Protein AF-A0A3P6G0A8-F1 (afdb_monomer_lite)

Radius of gyration: 19.81 Å; chains: 1; bounding box: 54×36×48 Å

InterPro domains:
  IPR002100 Transcription factor, MADS-box [PF00319] (15-54)
  IPR002100 Transcription factor, MADS-box [PR00404] (8-28)
  IPR002100 Transcription factor, MADS-box [PR00404] (28-43)
  IPR002100 Transcription factor, MADS-box [PS50066] (6-57)
  IPR002100 Transcription factor, MADS-box [SM00432] (6-66)
  IPR033897 SRF-like, MADS-box [cd00266] (7-86)
  IPR036879 Transcription factor, MADS-box superfamily [G3DSA:3.40.1810.10] (18-86)
  IPR036879 Transcription factor, MADS-box superfamily [SSF55455] (8-80)

Foldseek 3Di:
DPPPDDPDDDDDPDDDPDPVCNQVCLVVVVVVVLVVVVVCCVPPVDWDKDWADDPDPPDPDHTDIDTDLDNVQCVVCVVVVHHRDRHDPPPDPPPDDDDDDDDDDDDDDPPDDDDDDDDDDDD

Organism: Brassica oleracea (NCBI:txid3712)

Structure (mmCIF, N/CA/C/O backbone):
data_AF-A0A3P6G0A8-F1
#
_entry.id   AF-A0A3P6G0A8-F1
#
loop_
_atom_site.group_PDB
_atom_site.id
_atom_site.type_symbol
_atom_site.label_atom_id
_atom_site.label_alt_id
_atom_site.label_comp_id
_atom_site.label_asym_id
_atom_site.label_entity_id
_atom_site.label_seq_id
_atom_site.pdbx_PDB_ins_code
_atom_site.Cartn_x
_atom_site.Cartn_y
_atom_site.Cartn_z
_atom_site.occupancy
_atom_site.B_iso_or_equiv
_atom_site.auth_seq_id
_atom_site.auth_comp_id
_atom_site.auth_asym_id
_atom_site.auth_atom_id
_atom_site.pdbx_PDB_model_num
ATOM 1 N N . MET A 1 1 ? 19.923 -20.076 -18.829 1.00 43.00 1 MET A N 1
ATOM 2 C CA . MET A 1 1 ? 20.349 -19.712 -17.458 1.00 43.00 1 MET A CA 1
ATOM 3 C C . MET A 1 1 ? 20.035 -18.234 -17.219 1.00 43.00 1 MET A C 1
ATOM 5 O O . MET A 1 1 ? 20.745 -17.383 -17.735 1.00 43.00 1 MET A O 1
ATOM 9 N N . VAL A 1 2 ? 18.923 -17.896 -16.548 1.00 54.75 2 VAL A N 1
ATOM 10 C CA . VAL A 1 2 ? 18.585 -16.481 -16.276 1.00 54.75 2 VAL A CA 1
ATOM 11 C C . VAL A 1 2 ? 19.459 -15.974 -15.131 1.00 54.75 2 VAL A C 1
ATOM 13 O O . VAL A 1 2 ? 19.358 -16.458 -14.007 1.00 54.75 2 VAL A O 1
ATOM 16 N N . LYS A 1 3 ? 20.354 -15.028 -15.420 1.00 48.56 3 LYS A N 1
ATOM 17 C CA . LYS A 1 3 ? 21.275 -14.436 -14.442 1.00 48.56 3 LYS A CA 1
ATOM 18 C C . LYS A 1 3 ? 20.453 -13.602 -13.444 1.00 48.56 3 LYS A C 1
ATOM 20 O O . LYS A 1 3 ? 20.133 -12.444 -13.697 1.00 48.56 3 LYS A O 1
ATOM 25 N N . ARG A 1 4 ? 20.011 -14.214 -12.339 1.00 58.12 4 ARG A N 1
ATOM 26 C CA . ARG A 1 4 ? 19.245 -13.533 -11.284 1.00 58.12 4 ARG A CA 1
ATOM 27 C C . ARG A 1 4 ? 20.213 -12.899 -10.293 1.00 58.12 4 ARG A C 1
ATOM 29 O O . ARG A 1 4 ? 20.711 -13.580 -9.409 1.00 58.12 4 ARG A O 1
ATOM 36 N N . GLY A 1 5 ? 20.455 -11.598 -10.431 1.00 60.19 5 GLY A N 1
ATOM 37 C CA . GLY A 1 5 ? 21.153 -10.827 -9.400 1.00 60.19 5 GLY A CA 1
ATOM 38 C C . GLY A 1 5 ? 22.018 -9.714 -9.965 1.00 60.19 5 GLY A C 1
ATOM 39 O O . GLY A 1 5 ? 23.195 -9.915 -10.233 1.00 60.19 5 GLY A O 1
ATOM 40 N N . GLY A 1 6 ? 21.429 -8.529 -10.127 1.00 75.50 6 GLY A N 1
ATOM 41 C CA . GLY A 1 6 ? 22.191 -7.283 -10.173 1.00 75.50 6 GLY A CA 1
ATOM 42 C C . GLY A 1 6 ? 22.298 -6.706 -8.764 1.00 75.50 6 GLY A C 1
ATOM 43 O O . GLY A 1 6 ? 21.381 -6.877 -7.956 1.00 75.50 6 GLY A O 1
ATOM 44 N N . THR A 1 7 ? 23.392 -6.012 -8.462 1.00 84.25 7 THR A N 1
ATOM 45 C CA . THR A 1 7 ? 23.522 -5.251 -7.214 1.00 84.25 7 THR A CA 1
ATOM 46 C C . THR A 1 7 ? 22.401 -4.215 -7.107 1.00 84.25 7 THR A C 1
ATOM 48 O O . THR A 1 7 ? 22.010 -3.584 -8.095 1.00 84.25 7 THR A O 1
ATOM 51 N N . LYS A 1 8 ? 21.844 -4.043 -5.901 1.00 86.00 8 LYS A N 1
ATOM 52 C CA . LYS A 1 8 ? 20.810 -3.033 -5.648 1.00 86.00 8 LYS A CA 1
ATOM 53 C C . LYS A 1 8 ? 21.420 -1.651 -5.872 1.00 86.00 8 LYS A C 1
ATOM 55 O O . LYS A 1 8 ? 22.233 -1.193 -5.077 1.00 86.00 8 LYS A O 1
ATOM 60 N N . ARG A 1 9 ? 21.007 -0.980 -6.944 1.00 89.56 9 ARG A N 1
ATOM 61 C CA . ARG A 1 9 ? 21.392 0.409 -7.206 1.00 89.56 9 ARG A CA 1
ATOM 62 C C . ARG A 1 9 ? 20.439 1.353 -6.483 1.00 89.56 9 ARG A C 1
ATOM 64 O O . ARG A 1 9 ? 19.234 1.098 -6.411 1.00 89.56 9 ARG A O 1
ATOM 71 N N . LYS A 1 10 ? 20.979 2.447 -5.946 1.00 89.56 10 LYS A N 1
ATOM 72 C CA . LYS A 1 10 ? 20.168 3.538 -5.403 1.00 89.56 10 LYS A CA 1
ATOM 73 C C . LYS A 1 10 ? 19.402 4.177 -6.562 1.00 89.56 10 LYS A C 1
ATOM 75 O O . LYS A 1 10 ? 20.008 4.606 -7.537 1.00 89.56 10 LYS A O 1
ATOM 80 N N . ALA A 1 11 ? 18.079 4.195 -6.461 1.00 89.38 11 ALA A N 1
ATOM 81 C CA . ALA A 1 11 ? 17.215 4.902 -7.395 1.00 89.38 11 ALA A CA 1
ATOM 82 C C . ALA A 1 11 ? 16.831 6.256 -6.794 1.00 89.38 11 ALA A C 1
ATOM 84 O O . ALA A 1 11 ? 16.598 6.359 -5.589 1.00 89.38 11 ALA A O 1
ATOM 85 N N . GLU A 1 12 ? 16.749 7.277 -7.634 1.00 94.38 12 GLU A N 1
ATOM 86 C CA . GLU A 1 12 ? 16.262 8.596 -7.245 1.00 94.38 12 GLU A CA 1
ATOM 87 C C . GLU A 1 12 ? 14.750 8.551 -6.965 1.00 94.38 12 GLU A C 1
ATOM 89 O O . GLU A 1 12 ? 14.004 7.813 -7.620 1.00 94.38 12 GLU A O 1
ATOM 94 N N . ILE A 1 13 ? 14.281 9.324 -5.980 1.00 93.75 13 ILE A N 1
ATOM 95 C CA . ILE A 1 13 ? 12.853 9.438 -5.650 1.00 93.75 13 ILE A CA 1
ATOM 96 C C . ILE A 1 13 ? 12.212 10.444 -6.609 1.00 93.75 13 ILE A C 1
ATOM 98 O O . ILE A 1 13 ? 11.874 11.564 -6.252 1.00 93.75 13 ILE A O 1
ATOM 102 N N . LYS A 1 14 ? 12.077 10.024 -7.866 1.00 94.81 14 LYS A N 1
ATOM 103 C CA . LYS A 1 14 ? 11.362 10.748 -8.917 1.00 94.81 14 LYS A CA 1
ATOM 104 C C . LYS A 1 14 ? 10.479 9.799 -9.714 1.00 94.81 14 LYS A C 1
ATOM 106 O O . LYS A 1 14 ? 10.605 8.574 -9.626 1.00 94.81 14 LYS A O 1
ATOM 111 N N . LYS A 1 15 ? 9.576 10.364 -10.513 1.00 90.62 15 LYS A N 1
ATOM 112 C CA . LYS A 1 15 ? 8.720 9.587 -11.411 1.00 90.62 15 LYS A CA 1
ATOM 113 C C . LYS A 1 15 ? 9.582 8.855 -12.444 1.00 90.62 15 LYS A C 1
ATOM 115 O O . LYS A 1 15 ? 10.345 9.476 -13.177 1.00 90.62 15 LYS A O 1
ATOM 120 N N . ILE A 1 16 ? 9.435 7.532 -12.512 1.00 92.50 16 ILE A N 1
ATOM 121 C CA . ILE A 1 16 ? 10.096 6.702 -13.525 1.00 92.50 16 ILE A CA 1
ATOM 122 C C . ILE A 1 16 ? 9.352 6.886 -14.851 1.00 92.50 16 ILE A C 1
ATOM 124 O O . ILE A 1 16 ? 8.140 6.658 -14.917 1.00 92.50 16 ILE A O 1
ATOM 128 N N . THR A 1 17 ? 10.073 7.323 -15.881 1.00 92.31 17 THR A N 1
ATOM 129 C CA . THR A 1 17 ? 9.550 7.564 -17.234 1.00 92.31 17 THR A CA 1
ATOM 130 C C . THR A 1 17 ? 9.520 6.287 -18.068 1.00 92.31 17 THR A C 1
ATOM 132 O O . THR A 1 17 ? 8.540 6.040 -18.768 1.00 92.31 17 THR A O 1
ATOM 135 N N . ASP A 1 18 ? 10.553 5.450 -17.945 1.00 92.12 18 ASP A N 1
ATOM 136 C CA . ASP A 1 18 ? 10.644 4.173 -18.651 1.00 92.12 18 ASP A CA 1
ATOM 137 C C . ASP A 1 18 ? 9.537 3.201 -18.211 1.00 92.12 18 ASP A C 1
ATOM 139 O O . ASP A 1 18 ? 9.416 2.855 -17.031 1.00 92.12 18 ASP A O 1
ATOM 143 N N . LYS A 1 19 ? 8.735 2.737 -19.175 1.00 89.50 19 LYS A N 1
ATOM 144 C CA . LYS A 1 19 ? 7.546 1.906 -18.930 1.00 89.50 19 LYS A CA 1
ATOM 145 C C . LYS A 1 19 ? 7.913 0.560 -18.300 1.00 89.50 19 LYS A C 1
ATOM 147 O O . LYS A 1 19 ? 7.255 0.135 -17.349 1.00 89.50 19 LYS A O 1
ATOM 152 N N . SER A 1 20 ? 8.979 -0.081 -18.784 1.00 89.75 20 SER A N 1
ATOM 153 C CA . SER A 1 20 ? 9.400 -1.407 -18.314 1.00 89.75 20 SER A CA 1
ATOM 154 C C . SER A 1 20 ? 9.913 -1.356 -16.869 1.00 89.75 20 SER A C 1
ATOM 156 O O . SER A 1 20 ? 9.438 -2.084 -15.992 1.00 89.75 20 SER A O 1
ATOM 158 N N . SER A 1 21 ? 10.793 -0.398 -16.578 1.00 90.06 21 SER A N 1
ATOM 159 C CA . SER A 1 21 ? 11.343 -0.146 -15.249 1.00 90.06 21 SER A CA 1
ATOM 160 C C . SER A 1 21 ? 10.261 0.290 -14.273 1.00 90.06 21 SER A C 1
ATOM 162 O O . SER A 1 21 ? 10.282 -0.118 -13.110 1.00 90.06 21 SER A O 1
ATOM 164 N N . LYS A 1 22 ? 9.285 1.085 -14.728 1.00 91.19 22 LYS A N 1
ATOM 165 C CA . LYS A 1 22 ? 8.141 1.504 -13.917 1.00 91.19 22 LYS A CA 1
ATOM 166 C C . LYS A 1 22 ? 7.266 0.318 -13.520 1.00 91.19 22 LYS A C 1
ATOM 168 O O . LYS A 1 22 ? 6.953 0.201 -12.338 1.00 91.19 22 LYS A O 1
ATOM 173 N N . ALA A 1 23 ? 6.922 -0.569 -14.456 1.00 89.88 23 ALA A N 1
ATOM 174 C CA . ALA A 1 23 ? 6.113 -1.756 -14.174 1.00 89.88 23 ALA A CA 1
ATOM 175 C C . ALA A 1 23 ? 6.811 -2.696 -13.176 1.00 89.88 23 ALA A C 1
ATOM 177 O O . ALA A 1 23 ? 6.236 -3.061 -12.151 1.00 89.88 23 ALA A O 1
ATOM 178 N N . VAL A 1 24 ? 8.092 -3.005 -13.406 1.00 91.50 24 VAL A N 1
ATOM 179 C CA . VAL A 1 24 ? 8.883 -3.855 -12.499 1.00 91.50 24 VAL A CA 1
ATOM 180 C C . VAL A 1 24 ? 9.037 -3.212 -11.119 1.00 91.50 24 VAL A C 1
ATOM 182 O O . VAL A 1 24 ? 8.923 -3.892 -10.097 1.00 91.50 24 VAL A O 1
ATOM 185 N N . THR A 1 25 ? 9.295 -1.901 -11.070 1.00 92.75 25 THR A N 1
ATOM 186 C CA . THR A 1 25 ? 9.444 -1.170 -9.806 1.00 92.75 25 THR A CA 1
ATOM 187 C C . THR A 1 25 ? 8.134 -1.122 -9.038 1.00 92.75 25 THR A C 1
ATOM 189 O O . THR A 1 25 ? 8.152 -1.326 -7.828 1.00 92.75 25 THR A O 1
ATOM 192 N N . PHE A 1 26 ? 7.013 -0.887 -9.719 1.00 92.19 26 PHE A N 1
ATOM 193 C CA . PHE A 1 26 ? 5.689 -0.895 -9.110 1.00 92.19 26 PHE A CA 1
ATOM 194 C C . PHE A 1 26 ? 5.408 -2.238 -8.441 1.00 92.19 26 PHE A C 1
ATOM 196 O O . PHE A 1 26 ? 5.150 -2.257 -7.242 1.00 92.19 26 PHE A O 1
ATOM 203 N N . THR A 1 27 ? 5.565 -3.350 -9.166 1.00 91.31 27 THR A N 1
ATOM 204 C CA . THR A 1 27 ? 5.347 -4.696 -8.618 1.00 91.31 27 THR A CA 1
ATOM 205 C C . THR A 1 27 ? 6.246 -4.949 -7.408 1.00 91.31 27 THR A C 1
ATOM 207 O O . THR A 1 27 ? 5.753 -5.242 -6.324 1.00 91.31 27 THR A O 1
ATOM 210 N N . LYS A 1 28 ? 7.561 -4.720 -7.532 1.00 92.31 28 LYS A N 1
ATOM 211 C CA . LYS A 1 28 ? 8.504 -4.952 -6.424 1.00 92.31 28 LYS A CA 1
ATOM 212 C C . LYS A 1 28 ? 8.225 -4.076 -5.200 1.00 92.31 28 LYS A C 1
ATOM 214 O O . LYS A 1 28 ? 8.342 -4.550 -4.072 1.00 92.31 28 LYS A O 1
ATOM 219 N N . ARG A 1 29 ? 7.901 -2.794 -5.398 1.00 94.19 29 ARG A N 1
ATOM 220 C CA . ARG A 1 29 ? 7.624 -1.867 -4.290 1.00 94.19 29 ARG A CA 1
ATOM 221 C C . ARG A 1 29 ? 6.286 -2.167 -3.631 1.00 94.19 29 ARG A C 1
ATOM 223 O O . ARG A 1 29 ? 6.235 -2.159 -2.409 1.00 94.19 29 ARG A O 1
ATOM 230 N N . ARG A 1 30 ? 5.243 -2.459 -4.411 1.00 94.62 30 ARG A N 1
ATOM 231 C CA . ARG A 1 30 ? 3.927 -2.869 -3.908 1.00 94.62 30 ARG A CA 1
ATOM 232 C C . ARG A 1 30 ? 4.053 -4.119 -3.043 1.00 94.62 30 ARG A C 1
ATOM 234 O O . ARG A 1 30 ? 3.599 -4.111 -1.906 1.00 94.62 30 ARG A O 1
ATOM 241 N N . ASP A 1 31 ? 4.734 -5.147 -3.541 1.00 94.25 31 ASP A N 1
ATOM 242 C CA . ASP A 1 31 ? 4.874 -6.415 -2.821 1.00 94.25 31 ASP A CA 1
ATOM 243 C C . ASP A 1 31 ? 5.707 -6.239 -1.538 1.00 94.25 31 ASP A C 1
ATOM 245 O O . ASP A 1 31 ? 5.367 -6.772 -0.479 1.00 94.25 31 ASP A O 1
ATOM 249 N N . GLY A 1 32 ? 6.769 -5.426 -1.598 1.00 95.50 32 GLY A N 1
ATOM 250 C CA . GLY A 1 32 ? 7.566 -5.066 -0.424 1.00 95.50 32 GLY A CA 1
ATOM 251 C C . GLY A 1 32 ? 6.780 -4.260 0.615 1.00 95.50 32 GLY A C 1
ATOM 252 O O . GLY A 1 32 ? 6.900 -4.521 1.812 1.00 95.50 32 GLY A O 1
ATOM 253 N N . LEU A 1 33 ? 5.947 -3.319 0.166 1.00 95.56 33 LEU A N 1
ATOM 254 C CA . LEU A 1 33 ? 5.064 -2.535 1.025 1.00 95.56 33 LEU A CA 1
ATOM 255 C C . LEU A 1 33 ? 4.024 -3.429 1.710 1.00 95.56 33 LEU A C 1
ATOM 257 O O . LEU A 1 33 ? 3.872 -3.34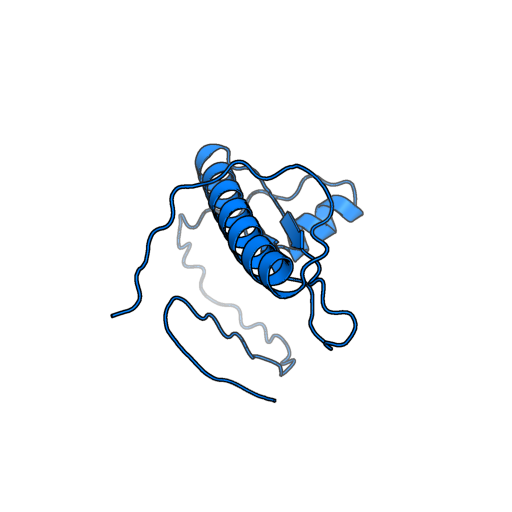4 2.924 1.00 95.56 33 LEU A O 1
ATOM 261 N N . PHE A 1 34 ? 3.371 -4.327 0.968 1.00 94.19 34 PHE A N 1
ATOM 262 C CA . PHE A 1 34 ? 2.391 -5.268 1.523 1.00 94.19 34 PHE A CA 1
ATOM 263 C C . PHE A 1 34 ? 3.032 -6.207 2.546 1.00 94.19 34 PHE A C 1
ATOM 265 O O . PHE A 1 34 ? 2.490 -6.410 3.627 1.00 94.19 34 PHE A O 1
ATOM 272 N N . SER A 1 35 ? 4.235 -6.707 2.254 1.00 94.50 35 SER A N 1
ATOM 273 C CA . SER A 1 35 ? 4.984 -7.568 3.177 1.00 94.50 35 SER A CA 1
ATOM 274 C C . SER A 1 35 ? 5.325 -6.856 4.488 1.00 94.50 35 SER A C 1
ATOM 276 O O . SER A 1 35 ? 5.293 -7.466 5.557 1.00 94.50 35 SER A O 1
ATOM 278 N N . LYS A 1 36 ? 5.662 -5.562 4.422 1.00 94.75 36 LYS A N 1
ATOM 279 C CA . LYS A 1 36 ? 5.953 -4.756 5.612 1.00 94.75 36 LYS A CA 1
ATOM 280 C C . LYS A 1 36 ? 4.695 -4.379 6.378 1.00 94.75 36 LYS A C 1
ATOM 282 O O . LYS A 1 36 ? 4.703 -4.474 7.599 1.00 94.75 36 LYS A O 1
ATOM 287 N N . ALA A 1 37 ? 3.620 -4.031 5.682 1.00 93.69 37 ALA A N 1
ATOM 288 C CA . ALA A 1 37 ? 2.328 -3.784 6.305 1.00 93.69 37 ALA A CA 1
ATOM 289 C C . ALA A 1 37 ? 1.832 -5.025 7.059 1.00 93.69 37 ALA A C 1
ATOM 291 O O . ALA A 1 37 ? 1.458 -4.907 8.218 1.00 93.69 37 ALA A O 1
ATOM 292 N N . ALA A 1 38 ? 1.939 -6.216 6.462 1.00 91.31 38 ALA A N 1
ATOM 293 C CA . ALA A 1 38 ? 1.596 -7.474 7.124 1.00 91.31 38 ALA A CA 1
ATOM 294 C C . ALA A 1 38 ? 2.408 -7.708 8.408 1.00 91.31 38 ALA A C 1
ATOM 296 O O . ALA A 1 38 ? 1.834 -8.043 9.437 1.00 91.31 38 ALA A O 1
ATOM 297 N N . GLN A 1 39 ? 3.725 -7.465 8.382 1.00 92.25 39 GLN A N 1
ATOM 298 C CA . GLN A 1 39 ? 4.568 -7.552 9.585 1.00 92.25 39 GLN A CA 1
ATOM 299 C C . GLN A 1 39 ? 4.112 -6.579 10.679 1.00 92.25 39 GLN A C 1
ATOM 301 O O . GLN A 1 39 ? 4.058 -6.956 11.843 1.00 92.25 39 GLN A O 1
ATOM 306 N N . LEU A 1 40 ? 3.763 -5.342 10.318 1.00 92.06 40 LEU A N 1
ATOM 307 C CA . LEU A 1 40 ? 3.275 -4.355 11.283 1.00 92.06 40 LEU A CA 1
ATOM 308 C C . LEU A 1 40 ? 1.922 -4.741 11.882 1.00 92.06 40 LEU A C 1
ATOM 310 O O . LEU A 1 40 ? 1.716 -4.542 13.075 1.00 92.06 40 LEU A O 1
ATOM 314 N N . CYS A 1 41 ? 1.027 -5.315 11.080 1.00 89.75 41 CYS A N 1
ATOM 315 C CA . CYS A 1 41 ? -0.259 -5.795 11.575 1.00 89.75 41 CYS A CA 1
ATOM 316 C C . CYS A 1 41 ? -0.077 -6.932 12.589 1.00 89.75 41 CYS A C 1
ATOM 318 O O . CYS A 1 41 ? -0.738 -6.935 13.617 1.00 89.75 41 CYS A O 1
ATOM 320 N N . LEU A 1 42 ? 0.866 -7.846 12.325 1.00 87.06 42 LEU A N 1
ATOM 321 C CA . LEU A 1 42 ? 1.183 -8.963 13.219 1.00 87.06 42 LEU A CA 1
ATOM 322 C C . LEU A 1 42 ? 1.866 -8.529 14.523 1.00 87.06 42 LEU A C 1
ATOM 324 O O . LEU A 1 42 ? 1.656 -9.159 15.550 1.00 87.06 42 LEU A O 1
ATOM 328 N N . LEU A 1 43 ? 2.727 -7.507 14.482 1.00 90.25 43 LEU A N 1
ATOM 329 C CA . LEU A 1 43 ? 3.511 -7.085 15.650 1.00 90.25 43 LEU A CA 1
ATOM 330 C C . LEU A 1 43 ? 2.795 -6.060 16.532 1.00 90.25 43 LEU A C 1
ATOM 332 O O . LEU A 1 43 ? 3.065 -6.001 17.726 1.00 90.25 43 LEU A O 1
ATOM 336 N N . GLY A 1 44 ? 1.966 -5.203 15.936 1.00 84.75 44 GLY A N 1
ATOM 337 C CA . GLY A 1 44 ? 1.383 -4.049 16.620 1.00 84.75 44 GLY A CA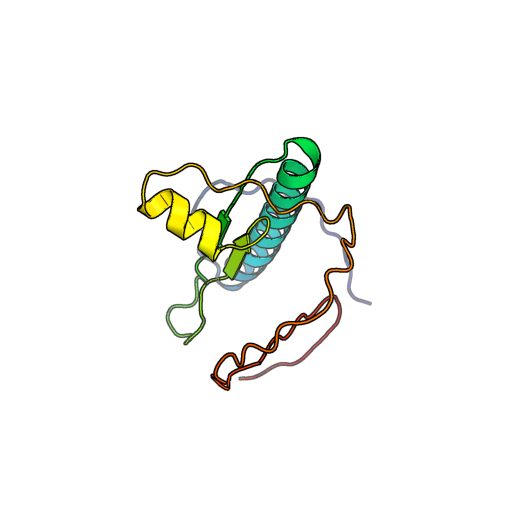 1
ATOM 338 C C . GLY A 1 44 ? -0.139 -4.030 16.648 1.00 84.75 44 GLY A C 1
ATOM 339 O O . GLY A 1 44 ? -0.691 -2.967 16.924 1.00 84.75 44 GLY A O 1
ATOM 340 N N . ASP A 1 45 ? -0.803 -5.133 16.276 1.00 82.00 45 ASP A N 1
ATOM 341 C CA . ASP A 1 45 ? -2.266 -5.228 16.132 1.00 82.00 45 ASP A CA 1
ATOM 342 C C . ASP A 1 45 ? -2.862 -4.043 15.344 1.00 82.00 45 ASP A C 1
ATOM 344 O O . ASP A 1 45 ? -3.961 -3.540 15.601 1.00 82.00 45 ASP A O 1
ATOM 348 N N . ALA A 1 46 ? -2.083 -3.541 14.383 1.00 86.38 46 ALA A N 1
ATOM 349 C CA . ALA A 1 46 ? -2.424 -2.360 13.617 1.00 86.38 46 ALA A CA 1
ATOM 350 C C . ALA A 1 46 ? -3.405 -2.728 12.499 1.00 86.38 46 ALA A C 1
ATOM 352 O O . ALA A 1 46 ? -3.136 -3.599 11.673 1.00 86.38 46 ALA A O 1
ATOM 353 N N . GLN A 1 47 ? -4.520 -2.004 12.422 1.00 88.56 47 GLN A N 1
ATOM 354 C CA . GLN A 1 47 ? -5.479 -2.128 11.327 1.00 88.56 47 GLN A CA 1
ATOM 355 C C . GLN A 1 47 ? -5.016 -1.262 10.151 1.00 88.56 47 GLN A C 1
ATOM 357 O O . GLN A 1 47 ? -5.162 -0.041 10.175 1.00 88.56 47 GLN A O 1
ATOM 362 N N . ILE A 1 48 ? -4.427 -1.890 9.131 1.00 90.25 48 ILE A N 1
ATOM 363 C CA . ILE A 1 48 ? -3.877 -1.202 7.955 1.00 90.25 48 ILE A CA 1
ATOM 364 C C . ILE A 1 48 ? -4.661 -1.612 6.708 1.00 90.25 48 ILE A C 1
ATOM 366 O O . ILE A 1 48 ? -4.864 -2.803 6.470 1.00 90.25 48 ILE A O 1
ATOM 370 N N . ALA A 1 49 ? -5.035 -0.631 5.883 1.00 92.38 49 ALA A N 1
ATOM 371 C CA . ALA A 1 49 ? -5.513 -0.838 4.520 1.00 92.38 49 ALA A CA 1
ATOM 372 C C . ALA A 1 49 ? -4.647 -0.056 3.524 1.00 92.38 49 ALA A C 1
ATOM 374 O O . ALA A 1 49 ? -4.283 1.093 3.767 1.00 92.38 49 ALA A O 1
ATOM 375 N N . ILE A 1 50 ? -4.302 -0.685 2.401 1.00 93.06 50 ILE A N 1
ATOM 376 C CA . ILE A 1 50 ? -3.494 -0.100 1.328 1.00 93.06 50 ILE A CA 1
ATOM 377 C C . ILE A 1 50 ? -4.203 -0.344 0.004 1.00 93.06 50 ILE A C 1
ATOM 379 O O . ILE A 1 50 ? -4.512 -1.484 -0.336 1.00 93.06 50 ILE A O 1
ATOM 383 N N . LEU A 1 51 ? -4.404 0.730 -0.756 1.00 91.62 51 LEU A N 1
ATOM 384 C CA . LEU A 1 51 ? -4.975 0.720 -2.098 1.00 91.62 51 LEU A CA 1
ATOM 385 C C . LEU A 1 51 ? -3.919 1.262 -3.067 1.00 91.62 51 LEU A C 1
ATOM 387 O O . LEU A 1 51 ? -3.451 2.389 -2.914 1.00 91.62 51 LEU A O 1
ATOM 391 N N . ALA A 1 52 ? -3.510 0.461 -4.047 1.00 90.06 52 ALA A N 1
ATOM 392 C CA . ALA A 1 52 ? -2.496 0.831 -5.028 1.00 90.06 52 ALA A CA 1
ATOM 393 C C . ALA A 1 52 ? -3.077 0.807 -6.442 1.00 90.06 52 ALA A C 1
ATOM 395 O O . ALA A 1 52 ? -3.560 -0.219 -6.928 1.00 90.06 52 ALA A O 1
ATOM 396 N N . THR A 1 53 ? -2.990 1.947 -7.121 1.00 88.31 53 THR A N 1
ATOM 397 C CA . THR A 1 53 ? -3.494 2.106 -8.482 1.00 88.31 53 THR A CA 1
ATOM 398 C C . THR A 1 53 ? -2.473 1.586 -9.500 1.00 88.31 53 THR A C 1
ATOM 400 O O . THR A 1 53 ? -1.286 1.926 -9.417 1.00 88.31 53 THR A O 1
ATOM 403 N N . PRO A 1 54 ? -2.870 0.715 -10.448 1.00 83.50 54 PRO A N 1
ATOM 404 C CA . PRO A 1 54 ? -1.991 0.358 -11.551 1.00 83.50 54 PRO A CA 1
ATOM 405 C C . PRO A 1 54 ? -1.692 1.603 -12.390 1.00 83.50 54 PRO A C 1
ATOM 407 O O . PRO A 1 54 ? -2.539 2.464 -12.596 1.00 83.50 54 PRO A O 1
ATOM 410 N N . SER A 1 55 ? -0.479 1.685 -12.933 1.00 71.44 55 SER A N 1
ATOM 411 C CA . SER A 1 55 ? -0.107 2.800 -13.809 1.00 71.44 55 SER A CA 1
ATOM 412 C C . SER A 1 55 ? -0.657 2.671 -15.242 1.00 71.44 55 SER A C 1
ATOM 414 O O . SER A 1 55 ? -0.393 3.559 -16.057 1.00 71.44 55 SER A O 1
ATOM 416 N N . SER A 1 56 ? -1.327 1.569 -15.585 1.00 67.81 56 SER A N 1
ATOM 417 C CA . SER A 1 56 ? -1.854 1.356 -16.934 1.00 67.81 56 SER A CA 1
ATOM 418 C C . SER A 1 56 ? -3.184 2.087 -17.088 1.00 67.81 56 SER A C 1
ATOM 420 O O . SER A 1 56 ? -4.157 1.751 -16.424 1.00 67.81 56 SER A O 1
ATOM 422 N N . SER A 1 57 ? -3.213 3.085 -17.970 1.00 57.31 57 SER A N 1
ATOM 423 C CA . SER A 1 57 ? -4.404 3.892 -18.265 1.00 57.31 57 SER A CA 1
ATOM 424 C C . SER A 1 57 ? -5.458 3.150 -19.104 1.00 57.31 57 SER A C 1
ATOM 426 O O . SER A 1 57 ? -6.541 3.684 -19.301 1.00 57.31 57 SER A O 1
ATOM 428 N N . HIS A 1 58 ? -5.143 1.954 -19.619 1.00 53.66 58 HIS A N 1
ATOM 429 C CA . HIS A 1 58 ? -5.975 1.220 -20.587 1.00 53.66 58 HIS A CA 1
ATOM 430 C C . HIS A 1 58 ? -6.561 -0.089 -20.057 1.00 53.66 58 HIS A C 1
ATOM 432 O O . HIS A 1 58 ? -7.236 -0.803 -20.790 1.00 53.66 58 HIS A O 1
ATOM 438 N N . SER A 1 59 ? -6.306 -0.442 -18.801 1.00 52.69 59 SER A N 1
ATOM 439 C CA . SER A 1 59 ? -6.763 -1.717 -18.267 1.00 52.69 59 SER A CA 1
ATOM 440 C C . SER A 1 59 ? -8.012 -1.517 -17.419 1.00 52.69 59 SER A C 1
ATOM 442 O O . SER A 1 59 ? -7.986 -0.730 -16.476 1.00 52.69 59 SER A O 1
ATOM 444 N N . ASN A 1 60 ? -9.061 -2.281 -17.723 1.00 60.88 60 ASN A N 1
ATOM 445 C CA . ASN A 1 60 ? -10.261 -2.536 -16.915 1.00 60.88 60 ASN A CA 1
ATOM 446 C C . ASN A 1 60 ? -9.891 -3.240 -15.581 1.00 60.88 60 ASN A C 1
ATOM 448 O O . ASN A 1 60 ? -10.422 -4.283 -15.229 1.00 60.88 60 ASN A O 1
ATOM 452 N N . VAL A 1 61 ? -8.858 -2.754 -14.889 1.00 62.72 61 VAL A N 1
ATOM 453 C CA . VAL A 1 61 ? -8.212 -3.419 -13.758 1.00 62.72 61 VAL A CA 1
ATOM 454 C C . VAL A 1 61 ? -8.499 -2.621 -12.504 1.00 62.72 61 VAL A C 1
ATOM 456 O O . VAL A 1 61 ? -8.042 -1.490 -12.331 1.00 62.72 61 VAL A O 1
ATOM 459 N N . SER A 1 62 ? -9.251 -3.277 -11.628 1.00 71.88 62 SER A N 1
ATOM 460 C CA . SER A 1 62 ? -9.471 -2.908 -10.241 1.00 71.88 62 SER A CA 1
ATOM 461 C C . SER A 1 62 ? -8.138 -2.756 -9.504 1.00 71.88 62 SER A C 1
ATOM 463 O O . SER A 1 62 ? -7.203 -3.534 -9.697 1.00 71.88 62 SER A O 1
ATOM 465 N N . PHE A 1 63 ? -8.060 -1.742 -8.652 1.00 84.38 63 PHE A N 1
ATOM 466 C CA . PHE A 1 63 ? -6.938 -1.438 -7.768 1.00 84.38 63 PHE A CA 1
ATOM 467 C C . PHE A 1 63 ? -6.377 -2.672 -7.037 1.00 84.38 63 PHE A C 1
ATOM 469 O O . PHE A 1 63 ? -7.102 -3.618 -6.736 1.00 84.38 63 PHE A O 1
ATOM 476 N N . PHE A 1 64 ? -5.087 -2.651 -6.692 1.00 87.31 64 PHE A N 1
ATOM 477 C CA . PHE A 1 64 ? -4.515 -3.654 -5.791 1.00 87.31 64 PHE A CA 1
ATOM 478 C C . PHE A 1 64 ? -4.819 -3.268 -4.349 1.00 87.31 64 PHE A C 1
ATOM 480 O O . PHE A 1 64 ? -4.516 -2.146 -3.944 1.00 87.31 64 PHE A O 1
ATOM 487 N N . SER A 1 65 ? -5.350 -4.200 -3.565 1.00 90.19 65 SER A N 1
ATOM 488 C CA . SER A 1 65 ? -5.729 -3.950 -2.178 1.00 90.19 65 SER A CA 1
ATOM 489 C C . SER A 1 65 ? -5.021 -4.892 -1.206 1.00 90.19 65 SER A C 1
ATOM 491 O O . SER A 1 65 ? -4.916 -6.091 -1.459 1.00 90.19 65 SER A O 1
ATOM 493 N N . PHE A 1 66 ? -4.595 -4.356 -0.067 1.00 90.31 66 PHE A N 1
ATOM 494 C CA . PHE A 1 66 ? -4.154 -5.106 1.108 1.00 90.31 66 PHE A CA 1
ATOM 495 C C . PHE A 1 66 ? -4.919 -4.583 2.324 1.00 90.31 66 PHE A C 1
ATOM 497 O O . PHE A 1 66 ? -5.055 -3.371 2.469 1.00 90.31 66 PHE A O 1
ATOM 504 N N . GLY A 1 67 ? -5.416 -5.468 3.186 1.00 87.06 67 GLY A N 1
ATOM 505 C CA . GLY A 1 67 ? -6.157 -5.087 4.386 1.00 87.06 67 GLY A CA 1
ATOM 506 C C . GLY A 1 67 ? -5.973 -6.112 5.494 1.00 87.06 67 GLY A C 1
ATOM 507 O O . GLY A 1 67 ? -6.024 -7.313 5.231 1.00 87.06 67 GLY A O 1
ATOM 508 N N . HIS A 1 68 ? -5.760 -5.643 6.722 1.00 80.06 68 HIS A N 1
ATOM 509 C CA . HIS A 1 68 ? -5.754 -6.505 7.900 1.00 80.06 68 HIS A CA 1
ATOM 510 C C . HIS A 1 68 ? -7.194 -6.848 8.305 1.00 80.06 68 HIS A C 1
ATOM 512 O O . HIS A 1 68 ? -8.008 -5.946 8.493 1.00 80.06 68 HIS A O 1
ATOM 518 N N . SER A 1 69 ? -7.518 -8.140 8.434 1.00 79.62 69 SER A N 1
ATOM 519 C CA . SER A 1 69 ? -8.886 -8.677 8.592 1.00 79.62 69 SER A CA 1
ATOM 520 C C . SER A 1 69 ? -9.773 -8.525 7.349 1.00 79.62 69 SER A C 1
ATOM 522 O O . SER A 1 69 ? -10.231 -9.517 6.788 1.00 79.62 69 SER A O 1
ATOM 524 N N . SER A 1 70 ? -9.975 -7.297 6.871 1.00 83.94 70 SER A N 1
ATOM 525 C CA . SER A 1 70 ? -10.652 -6.991 5.610 1.00 83.94 70 SER A CA 1
ATOM 526 C C . SER A 1 70 ? -10.339 -5.550 5.188 1.00 83.94 70 SER A C 1
ATOM 528 O O . SER A 1 70 ? -10.204 -4.651 6.017 1.00 83.94 70 SER A O 1
ATOM 530 N N . VAL A 1 71 ? -10.213 -5.304 3.883 1.00 85.88 71 VAL A N 1
ATOM 531 C CA . VAL A 1 71 ? -10.014 -3.938 3.359 1.00 85.88 71 VAL A CA 1
ATOM 532 C C . VAL A 1 71 ? -11.266 -3.098 3.602 1.00 85.88 71 VAL A C 1
ATOM 534 O O . VAL A 1 71 ? -11.172 -1.962 4.055 1.00 85.88 71 VAL A O 1
ATOM 537 N N . ASP A 1 72 ? -12.431 -3.688 3.344 1.00 87.56 72 ASP A N 1
ATOM 538 C CA . ASP A 1 72 ? -13.722 -3.010 3.394 1.00 87.56 72 ASP A CA 1
ATOM 539 C C . ASP A 1 72 ? -14.054 -2.495 4.797 1.00 87.56 72 ASP A C 1
ATOM 541 O O . ASP A 1 72 ? -14.427 -1.338 4.956 1.00 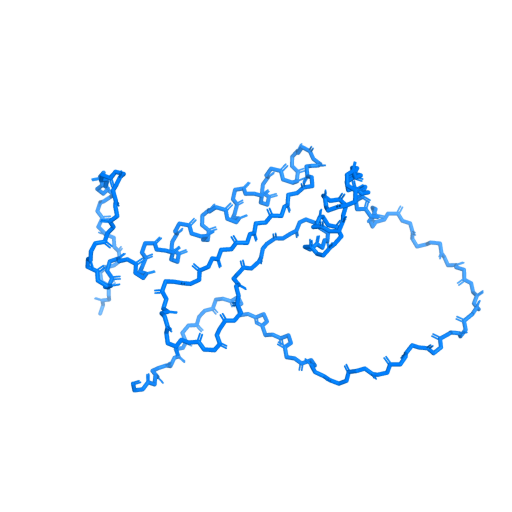87.56 72 ASP A O 1
ATOM 545 N N . SER A 1 73 ? -13.814 -3.292 5.845 1.00 86.38 73 SER A N 1
ATOM 546 C CA . SER A 1 73 ? -14.090 -2.854 7.219 1.00 86.38 73 SER A CA 1
ATOM 547 C C . SER A 1 73 ? -13.166 -1.723 7.663 1.00 86.38 73 SER A C 1
ATOM 549 O O . SER A 1 73 ? -13.611 -0.820 8.367 1.00 86.38 73 SER A O 1
ATOM 551 N N . VAL A 1 74 ? -11.897 -1.731 7.240 1.00 89.25 74 VAL A N 1
ATOM 552 C CA . VAL A 1 74 ? -10.959 -0.642 7.555 1.00 89.25 74 VAL A CA 1
ATOM 553 C C . VAL A 1 74 ? -11.343 0.635 6.807 1.00 89.25 74 VAL A C 1
ATOM 555 O O . VAL A 1 74 ? -11.351 1.711 7.402 1.00 89.25 74 VAL A O 1
ATOM 558 N N . VAL A 1 75 ? -11.703 0.525 5.526 1.00 91.00 75 VAL A N 1
ATOM 559 C CA . VAL A 1 75 ? -12.138 1.669 4.711 1.00 91.00 75 VAL A CA 1
ATOM 560 C C . VAL A 1 75 ? -13.468 2.231 5.219 1.00 91.00 75 VAL A C 1
ATOM 562 O O . VAL A 1 75 ? -13.586 3.438 5.399 1.00 91.00 75 VAL A O 1
ATOM 565 N N . SER A 1 76 ? -14.449 1.379 5.513 1.00 90.50 76 SER A N 1
ATOM 566 C CA . SER A 1 76 ? -15.753 1.777 6.055 1.00 90.50 76 SER A CA 1
ATOM 567 C C . SER A 1 76 ? -15.625 2.467 7.416 1.00 90.50 76 SER A C 1
ATOM 569 O O . SER A 1 76 ? -16.220 3.524 7.635 1.00 90.50 76 SER A O 1
ATOM 571 N N . ALA A 1 77 ? -14.790 1.935 8.315 1.00 89.56 77 ALA A N 1
ATOM 572 C CA . ALA A 1 77 ? -14.488 2.576 9.592 1.00 89.56 77 ALA A CA 1
ATOM 573 C C . ALA A 1 77 ? -13.844 3.957 9.392 1.00 89.56 77 ALA A C 1
ATOM 575 O O . ALA A 1 77 ? -14.282 4.933 9.993 1.00 89.56 77 ALA A O 1
ATOM 576 N N . TYR A 1 78 ? -12.876 4.070 8.475 1.00 90.69 78 TYR A N 1
ATOM 577 C CA . TYR A 1 78 ? -12.257 5.353 8.144 1.00 90.69 78 TYR A CA 1
ATOM 578 C C . TYR A 1 78 ? -13.275 6.376 7.617 1.00 90.69 78 TYR A C 1
ATOM 580 O O . TYR A 1 78 ? -13.313 7.506 8.097 1.00 90.69 78 TYR A O 1
ATOM 588 N N . LEU A 1 79 ? -14.134 5.973 6.675 1.00 93.19 79 LEU A N 1
ATOM 589 C CA . LEU A 1 79 ? -15.168 6.842 6.102 1.00 93.19 79 LEU A CA 1
ATOM 590 C C . LEU A 1 79 ? -16.239 7.245 7.124 1.00 93.19 79 LEU A C 1
ATOM 592 O O . LEU A 1 79 ? -16.782 8.342 7.036 1.00 93.19 79 LEU A O 1
ATOM 596 N N . SER A 1 80 ? -16.528 6.388 8.103 1.00 93.19 80 SER A N 1
ATOM 597 C CA . SER A 1 80 ? -17.459 6.684 9.201 1.00 93.19 80 SER A CA 1
ATOM 598 C C . SER A 1 80 ? -16.813 7.435 10.375 1.00 93.19 80 SER A C 1
ATOM 600 O O . SER A 1 80 ? -17.487 7.714 11.368 1.00 93.19 80 SER A O 1
ATOM 602 N N . GLY A 1 81 ? -15.517 7.767 10.290 1.00 90.06 81 GLY A N 1
ATOM 603 C CA . GLY A 1 81 ? -14.766 8.411 11.373 1.00 90.06 81 GLY A CA 1
ATOM 604 C C . GLY A 1 81 ? -14.582 7.524 12.610 1.00 90.06 81 GLY A C 1
ATOM 605 O O . GLY A 1 81 ? -14.254 8.022 13.685 1.00 90.06 81 GLY A O 1
ATOM 606 N N . GLN A 1 82 ? -14.809 6.218 12.476 1.00 87.56 82 GLN A N 1
ATOM 607 C CA . GLN A 1 82 ? -14.679 5.241 13.547 1.00 87.56 82 GLN A CA 1
ATOM 608 C C . GLN A 1 82 ? -13.309 4.567 13.511 1.00 87.56 82 GLN A C 1
ATOM 610 O O . GLN A 1 82 ? -12.670 4.414 12.466 1.00 87.56 82 GLN A O 1
ATOM 615 N N . ARG A 1 83 ? -12.856 4.094 14.673 1.00 82.00 83 ARG A N 1
ATOM 616 C CA . ARG A 1 83 ? -11.700 3.199 14.722 1.00 82.00 83 ARG A CA 1
ATOM 617 C C . ARG A 1 83 ? -12.119 1.831 14.166 1.00 82.00 83 ARG A C 1
ATOM 619 O O . ARG A 1 83 ? -13.142 1.309 14.611 1.00 82.00 83 ARG A O 1
ATOM 626 N N . PRO A 1 84 ? -11.347 1.220 13.248 1.00 78.81 84 PRO A N 1
ATOM 627 C CA . PRO A 1 84 ? -11.660 -0.118 12.770 1.00 78.81 84 PRO A CA 1
ATOM 628 C C . PRO A 1 84 ? -11.695 -1.090 13.947 1.00 78.81 84 PRO A C 1
ATOM 630 O O . PRO A 1 84 ? -10.772 -1.098 14.769 1.00 78.81 84 PRO A O 1
ATOM 633 N N . ALA A 1 85 ? -12.761 -1.886 14.032 1.00 72.62 85 ALA A N 1
ATOM 634 C CA . ALA A 1 85 ? -12.884 -2.901 15.066 1.00 72.62 85 ALA A CA 1
ATOM 635 C C . ALA A 1 85 ? -11.689 -3.871 14.983 1.00 72.62 85 ALA A C 1
ATOM 637 O O . ALA A 1 85 ? -11.244 -4.198 13.871 1.00 72.62 85 ALA A O 1
ATOM 638 N N . PRO A 1 86 ? -11.142 -4.310 16.130 1.00 69.56 86 PRO A N 1
ATOM 639 C CA . PRO A 1 86 ? -10.096 -5.318 16.130 1.00 69.56 86 PRO A CA 1
ATOM 640 C C . PRO A 1 86 ? -10.613 -6.589 15.437 1.00 69.56 86 PRO A C 1
ATOM 642 O O . PRO A 1 86 ? -11.806 -6.900 15.537 1.00 69.56 86 PRO A O 1
ATOM 645 N N . PRO A 1 87 ? -9.749 -7.313 14.705 1.00 67.75 87 PRO A N 1
ATOM 646 C CA . PRO A 1 87 ? -10.141 -8.561 14.075 1.00 67.75 87 PRO A CA 1
ATOM 647 C C . PRO A 1 87 ? -10.702 -9.521 15.131 1.00 67.75 87 PRO A C 1
ATOM 649 O O . PRO A 1 87 ? -10.160 -9.586 16.238 1.00 67.75 87 PRO A O 1
ATOM 652 N N . PRO A 1 88 ? -11.756 -10.292 14.813 1.00 63.19 88 PRO A N 1
ATOM 653 C CA . PRO A 1 88 ? -12.171 -11.380 15.680 1.00 63.19 88 PRO A CA 1
ATOM 654 C C . PRO A 1 88 ? -10.997 -12.353 15.816 1.00 63.19 88 PRO A C 1
ATOM 656 O O . PRO A 1 88 ? -10.551 -12.949 14.836 1.00 63.19 88 PRO A O 1
ATOM 659 N N . VAL A 1 89 ? -10.465 -12.479 17.032 1.00 61.28 89 VAL A N 1
ATOM 660 C CA . VAL A 1 89 ? -9.395 -13.428 17.341 1.00 61.28 89 VAL A CA 1
ATOM 661 C C . VAL A 1 89 ? -9.893 -14.850 17.049 1.00 61.28 89 VAL A C 1
ATOM 663 O O . VAL A 1 89 ? -10.918 -15.262 17.602 1.00 61.28 89 VAL A O 1
ATOM 666 N N . PRO A 1 90 ? -9.220 -15.638 16.192 1.00 56.41 90 PRO A N 1
ATOM 667 C CA . PRO A 1 90 ? -9.577 -17.036 16.004 1.00 56.41 90 PRO A CA 1
ATOM 668 C C . PRO A 1 90 ? -9.119 -17.815 17.244 1.00 56.41 90 PRO A C 1
ATOM 670 O O . PRO A 1 90 ? -8.001 -18.318 17.307 1.00 56.41 90 PRO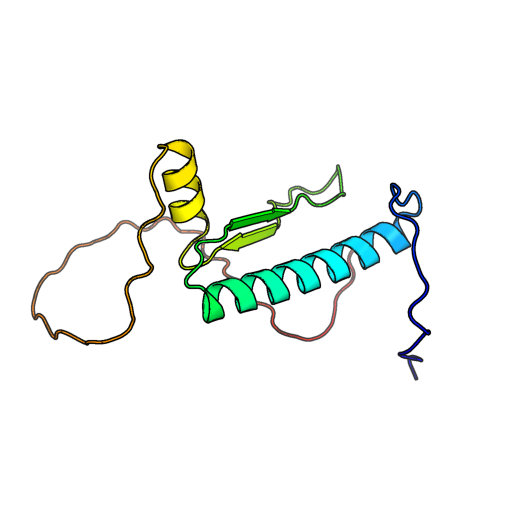 A O 1
ATOM 673 N N . GLY A 1 91 ? -9.972 -17.846 18.274 1.00 52.44 91 GLY A N 1
ATOM 674 C CA . GLY A 1 91 ? -9.575 -18.291 19.609 1.00 52.44 91 GLY A CA 1
ATOM 675 C C . GLY A 1 91 ? -10.700 -18.667 20.574 1.00 52.44 91 GLY A C 1
ATOM 676 O O . GLY A 1 91 ? -10.532 -18.483 21.771 1.00 52.44 91 GLY A O 1
ATOM 677 N N . ARG A 1 92 ? -11.830 -19.200 20.091 1.00 42.84 92 ARG A N 1
ATOM 678 C CA . ARG A 1 92 ? -12.636 -20.241 20.771 1.00 42.84 92 ARG A CA 1
ATOM 679 C C . ARG A 1 92 ? -13.760 -20.658 19.830 1.00 42.84 92 ARG A C 1
ATOM 681 O O . ARG A 1 92 ? -14.637 -19.858 19.524 1.00 42.84 92 ARG A O 1
ATOM 688 N N . GLN A 1 93 ? -13.758 -21.911 19.382 1.00 42.53 93 GLN A N 1
ATOM 689 C CA . GLN A 1 93 ? -14.979 -22.517 18.855 1.00 42.53 93 GLN A CA 1
ATOM 690 C C . GLN A 1 93 ? -15.970 -22.621 20.018 1.00 42.53 93 GLN A C 1
ATOM 692 O O . GLN A 1 93 ? -15.971 -23.605 20.756 1.00 42.53 93 GLN A O 1
ATOM 697 N N . GLN A 1 94 ? -16.787 -21.591 20.216 1.00 39.91 94 GLN A N 1
ATOM 698 C CA . GLN A 1 94 ? -18.053 -21.766 20.904 1.00 39.91 94 GLN A CA 1
ATOM 699 C C . GLN A 1 94 ? -18.935 -22.523 19.909 1.00 39.91 94 GLN A C 1
ATOM 701 O O . GLN A 1 94 ? -19.409 -21.964 18.921 1.00 39.91 94 GLN A O 1
ATOM 706 N N . ARG A 1 95 ? -19.052 -23.838 20.119 1.00 44.38 95 ARG A N 1
ATOM 707 C CA . ARG A 1 95 ? -20.108 -24.642 19.509 1.00 44.38 95 ARG A CA 1
ATOM 708 C C . ARG A 1 95 ? -21.426 -24.110 20.053 1.00 44.38 95 ARG A C 1
ATOM 710 O O . ARG A 1 95 ? -21.850 -24.552 21.112 1.00 44.38 95 ARG A O 1
ATOM 717 N N . ASP A 1 96 ? -22.036 -23.170 19.347 1.00 32.72 96 ASP A N 1
ATOM 718 C CA . ASP A 1 96 ? -23.449 -22.878 19.534 1.00 32.72 96 ASP A CA 1
ATOM 719 C C . ASP A 1 96 ? -24.231 -23.522 18.394 1.00 32.72 96 ASP A C 1
ATOM 721 O O . ASP A 1 96 ? -24.001 -23.287 17.205 1.00 32.72 96 ASP A O 1
ATOM 725 N N . ALA A 1 97 ? -25.065 -24.466 18.808 1.00 43.88 97 ALA A N 1
ATOM 726 C CA . ALA A 1 97 ? -25.926 -25.263 17.970 1.00 43.88 97 ALA A CA 1
ATOM 727 C C . ALA A 1 97 ? -27.109 -24.416 17.489 1.00 43.88 97 ALA A C 1
ATOM 729 O O . ALA A 1 97 ? -27.752 -23.735 18.278 1.00 43.88 97 ALA A O 1
ATOM 730 N N . GLY A 1 98 ? -27.453 -24.557 16.209 1.00 42.56 98 GLY A N 1
ATOM 731 C CA . GLY A 1 98 ? -28.777 -24.212 15.696 1.00 42.56 98 GLY A CA 1
ATOM 732 C C . GLY A 1 98 ? -28.941 -22.768 15.227 1.00 42.56 98 GLY A C 1
ATOM 733 O O . GLY A 1 98 ? -29.017 -21.831 16.011 1.00 42.56 98 GLY A O 1
ATOM 734 N N . GLY A 1 99 ? -29.109 -22.601 13.916 1.00 31.83 99 GLY A N 1
ATOM 735 C CA . GLY A 1 99 ? -29.579 -21.340 13.357 1.00 31.83 99 GLY A CA 1
ATOM 736 C C . GLY A 1 99 ? -29.292 -21.209 11.875 1.00 31.83 99 GLY A C 1
ATOM 737 O O . GLY A 1 99 ? -28.371 -20.502 11.481 1.00 31.83 99 GLY A O 1
ATOM 738 N N . HIS A 1 100 ? -30.099 -21.875 11.050 1.00 39.56 100 HIS A N 1
ATOM 739 C CA . HIS A 1 100 ? -30.212 -21.548 9.634 1.00 39.56 100 HIS A CA 1
ATOM 740 C C . HIS A 1 100 ? -30.396 -20.036 9.466 1.00 39.56 100 HIS A C 1
ATOM 742 O O . HIS A 1 100 ? -31.356 -19.461 9.982 1.00 39.56 100 HIS A O 1
ATOM 748 N N . ARG A 1 101 ? -29.528 -19.392 8.686 1.00 29.42 101 ARG A N 1
ATOM 749 C CA . ARG A 1 101 ? -29.931 -18.176 7.988 1.00 29.42 101 ARG A CA 1
ATOM 750 C C . ARG A 1 101 ? -29.310 -18.149 6.603 1.00 29.42 101 ARG A C 1
ATOM 752 O O . ARG A 1 101 ? -28.103 -18.004 6.441 1.00 29.42 101 ARG A O 1
ATOM 759 N N . CYS A 1 102 ? -30.182 -18.342 5.621 1.00 37.66 102 CYS A N 1
ATOM 760 C CA . CYS A 1 102 ? -29.915 -18.171 4.206 1.00 37.66 102 CYS A CA 1
ATOM 761 C C . CYS A 1 102 ? -29.301 -16.790 3.970 1.00 37.66 102 CYS A C 1
ATOM 763 O O . CYS A 1 102 ? -29.917 -15.786 4.332 1.00 37.66 102 CYS A O 1
ATOM 765 N N . LEU A 1 103 ? -28.129 -16.733 3.341 1.00 34.06 103 LEU A N 1
ATOM 766 C CA . LEU A 1 103 ? -27.639 -15.508 2.726 1.00 34.06 103 LEU A CA 1
ATOM 767 C C . LEU A 1 103 ? -27.562 -15.718 1.220 1.00 34.06 103 LEU A C 1
ATOM 769 O O . LEU A 1 103 ? -26.996 -16.691 0.726 1.00 34.06 103 LEU A O 1
ATOM 773 N N . HIS A 1 104 ? -28.235 -14.792 0.548 1.00 32.03 104 HIS A N 1
ATOM 774 C CA . HIS A 1 104 ? -28.390 -14.649 -0.883 1.00 32.03 104 HIS A CA 1
ATOM 775 C C . HIS A 1 104 ? -27.078 -14.863 -1.637 1.00 32.03 104 HIS A C 1
ATOM 777 O O . HIS A 1 104 ? -26.052 -14.259 -1.318 1.00 32.03 104 HIS A O 1
ATOM 783 N N . GLY A 1 105 ? -27.162 -15.668 -2.694 1.00 34.69 105 GLY A N 1
ATOM 784 C CA . GLY A 1 105 ? -26.167 -15.676 -3.749 1.00 34.69 105 GLY A CA 1
ATOM 785 C C . GLY A 1 105 ? -26.087 -14.302 -4.409 1.00 34.69 105 GLY A C 1
ATOM 786 O O . GLY A 1 105 ? -27.085 -13.758 -4.873 1.00 34.69 105 GLY A O 1
ATOM 787 N N . SER A 1 106 ? -24.876 -13.763 -4.472 1.00 37.16 106 SER A N 1
ATOM 788 C CA . SER A 1 106 ? -24.452 -12.991 -5.633 1.00 37.16 106 SER A CA 1
ATOM 789 C C . SER A 1 106 ? -23.255 -13.730 -6.207 1.00 37.16 106 SER A C 1
ATOM 791 O O . SER A 1 106 ? -22.177 -13.820 -5.619 1.00 37.16 106 SER A O 1
ATOM 793 N N . GLU A 1 107 ? -23.531 -14.400 -7.314 1.00 41.69 107 GLU A N 1
ATOM 794 C CA . GLU A 1 107 ? -22.554 -15.116 -8.103 1.00 41.69 107 GLU A CA 1
ATO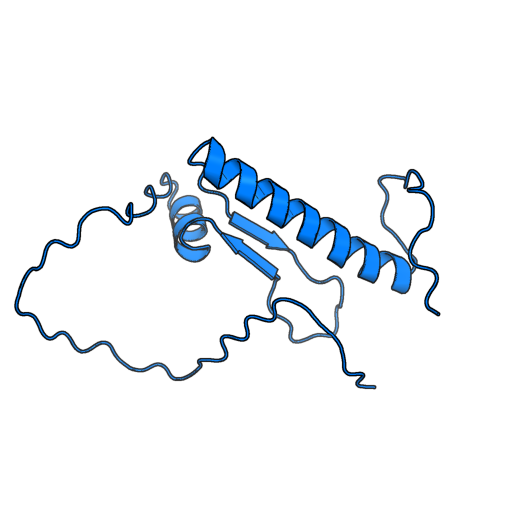M 795 C C . GLU A 1 107 ? -21.526 -14.125 -8.653 1.00 41.69 107 GLU A C 1
ATOM 797 O O . GLU A 1 107 ? -21.859 -13.041 -9.127 1.00 41.69 107 GLU A O 1
ATOM 802 N N . GLY A 1 108 ? -20.254 -14.497 -8.550 1.00 34.56 108 GLY A N 1
ATOM 803 C CA . GLY A 1 108 ? -19.139 -13.650 -8.967 1.00 34.56 108 GLY A CA 1
ATOM 804 C C . GLY A 1 108 ? -17.808 -14.019 -8.323 1.00 34.56 108 GLY A C 1
ATOM 805 O O . GLY A 1 108 ? -16.879 -13.216 -8.294 1.00 34.56 108 GLY A O 1
ATOM 806 N N . THR A 1 109 ? -17.681 -15.233 -7.784 1.00 40.56 109 THR A N 1
ATOM 807 C CA . THR A 1 109 ? -16.418 -15.765 -7.288 1.00 40.56 109 THR A CA 1
ATOM 808 C C . THR A 1 109 ? -15.454 -15.981 -8.448 1.00 40.56 109 THR A C 1
ATOM 810 O O . THR A 1 109 ? -15.487 -17.004 -9.128 1.00 40.56 109 THR A O 1
ATOM 813 N N . ARG A 1 110 ? -14.502 -15.068 -8.609 1.00 29.22 110 ARG A N 1
ATOM 814 C CA . ARG A 1 110 ? -13.151 -15.448 -9.026 1.00 29.22 110 ARG A CA 1
ATOM 815 C C . ARG A 1 110 ? -12.146 -14.902 -8.030 1.00 29.22 110 ARG A C 1
ATOM 817 O O . ARG A 1 110 ? -11.346 -14.018 -8.311 1.00 29.22 110 ARG A O 1
ATOM 824 N N . SER A 1 111 ? -12.179 -15.516 -6.850 1.00 33.75 111 SER A N 1
ATOM 825 C CA . SER A 1 111 ? -10.979 -15.657 -6.038 1.00 33.75 111 SER A CA 1
ATOM 826 C C . SER A 1 111 ? -9.926 -16.356 -6.898 1.00 33.75 111 SER A C 1
ATOM 828 O O . SER A 1 111 ? -10.081 -17.518 -7.274 1.00 33.75 111 SER A O 1
ATOM 830 N N . ARG A 1 112 ? -8.874 -15.632 -7.275 1.00 29.83 112 ARG A N 1
ATOM 831 C CA . ARG A 1 112 ? -7.655 -16.239 -7.805 1.00 29.83 112 ARG A CA 1
ATOM 832 C C . ARG A 1 112 ? -6.481 -15.737 -6.983 1.00 29.83 112 ARG A C 1
ATOM 834 O O . ARG A 1 112 ? -5.801 -14.775 -7.325 1.00 29.83 112 ARG A O 1
ATOM 841 N N . LEU A 1 113 ? -6.279 -16.422 -5.864 1.00 32.06 113 LEU A N 1
ATOM 842 C CA . LEU A 1 113 ? -5.009 -16.464 -5.163 1.00 32.06 113 LEU A CA 1
ATOM 843 C C . LEU A 1 113 ? -3.979 -17.100 -6.112 1.00 32.06 113 LEU A C 1
ATOM 845 O O . LEU A 1 113 ? -4.121 -18.259 -6.492 1.00 32.06 113 LEU A O 1
ATOM 849 N N . LEU A 1 114 ? -2.956 -16.348 -6.513 1.00 32.06 114 LEU A N 1
ATOM 850 C CA . LEU A 1 114 ? -1.779 -16.891 -7.194 1.00 32.06 114 LEU A CA 1
ATOM 851 C C . LEU A 1 114 ? -0.554 -16.596 -6.330 1.00 32.06 114 LEU A C 1
ATOM 853 O O . LEU A 1 114 ? 0.089 -15.554 -6.449 1.00 32.06 114 LEU A O 1
ATOM 857 N N . VAL A 1 115 ? -0.255 -17.538 -5.437 1.00 36.25 115 VAL A N 1
ATOM 858 C CA . VAL A 1 115 ? 1.056 -17.664 -4.801 1.00 36.25 115 VAL A CA 1
ATOM 859 C C . VAL A 1 115 ? 1.955 -18.424 -5.776 1.00 36.25 115 VAL A C 1
ATOM 861 O O . VAL A 1 115 ? 1.738 -19.603 -6.011 1.00 36.25 115 VAL A O 1
ATOM 864 N N . GLY A 1 116 ? 2.959 -17.738 -6.328 1.00 36.94 116 GLY A N 1
ATOM 865 C CA . GLY A 1 116 ? 4.169 -18.346 -6.895 1.00 36.94 116 GLY A CA 1
ATOM 866 C C . GLY A 1 116 ? 4.041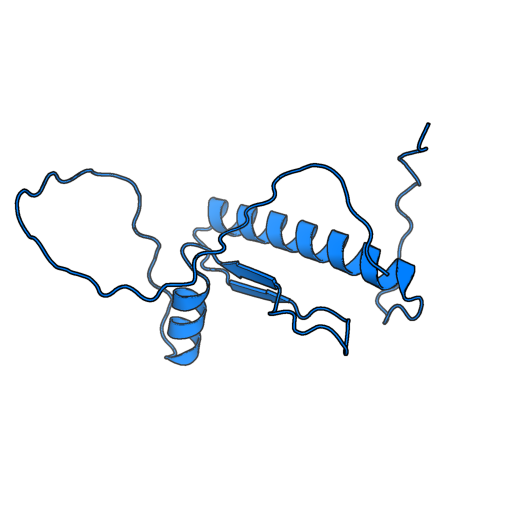 -19.161 -8.194 1.00 36.94 116 GLY A C 1
ATOM 867 O O . GLY A 1 116 ? 3.668 -20.323 -8.171 1.00 36.94 116 GLY A O 1
ATOM 868 N N . GLY A 1 117 ? 4.556 -18.597 -9.296 1.00 33.53 117 GLY A N 1
ATOM 869 C CA . GLY A 1 117 ? 5.101 -19.361 -10.433 1.00 33.53 117 GLY A CA 1
ATOM 870 C C . GLY A 1 117 ? 4.369 -19.200 -11.774 1.00 33.53 117 GLY A C 1
ATOM 871 O O . GLY A 1 117 ? 3.295 -19.751 -11.926 1.00 33.53 117 GLY A O 1
ATOM 872 N N . ARG A 1 118 ? 5.006 -18.457 -12.708 1.00 37.09 118 ARG A N 1
ATOM 873 C CA . ARG A 1 118 ? 5.082 -18.602 -14.196 1.00 37.09 118 ARG A CA 1
ATOM 874 C C . ARG A 1 118 ? 3.872 -19.211 -14.935 1.00 37.09 118 ARG A C 1
ATOM 876 O O . ARG A 1 118 ? 3.444 -20.291 -14.585 1.00 37.09 118 ARG A O 1
ATOM 883 N N . GLU A 1 119 ? 3.346 -18.732 -16.057 1.00 32.12 119 GLU A N 1
ATOM 884 C CA . GLU A 1 119 ? 3.571 -17.674 -17.053 1.00 32.12 119 GLU A CA 1
ATOM 885 C C . GLU A 1 119 ? 2.218 -17.504 -17.781 1.00 32.12 119 GLU A C 1
ATOM 887 O O . GLU A 1 119 ? 1.397 -18.419 -17.734 1.00 32.12 119 GLU A O 1
ATOM 892 N N . ALA A 1 120 ? 2.002 -16.394 -18.486 1.00 27.50 120 ALA A N 1
ATOM 893 C CA . ALA A 1 120 ? 1.621 -16.424 -19.904 1.00 27.50 120 ALA A CA 1
ATOM 894 C C . ALA A 1 120 ? 1.410 -14.998 -20.424 1.00 27.50 120 ALA A C 1
ATOM 896 O O . ALA A 1 120 ? 0.703 -14.187 -19.827 1.00 27.50 120 ALA A O 1
ATOM 897 N N . SER A 1 121 ? 2.078 -14.755 -21.546 1.00 37.00 121 SER A N 1
ATOM 898 C CA . SER A 1 121 ? 1.875 -13.688 -22.521 1.00 37.00 121 SER A CA 1
ATOM 899 C C . SER A 1 121 ? 0.401 -13.474 -22.869 1.00 37.00 121 SER A C 1
ATOM 901 O O . SER A 1 121 ? -0.332 -14.455 -22.927 1.00 37.00 121 SER A O 1
ATOM 903 N N . CYS A 1 122 ? 0.021 -12.238 -23.195 1.00 24.84 122 CYS A N 1
ATOM 904 C CA . CYS A 1 122 ? -0.939 -11.936 -24.261 1.00 24.84 122 CYS A CA 1
ATOM 905 C C . CYS A 1 122 ? -0.683 -10.510 -24.787 1.00 24.84 122 CYS A C 1
ATOM 907 O O . CYS A 1 122 ? -0.315 -9.639 -23.998 1.00 24.84 122 CYS A O 1
ATOM 909 N N . GLU A 1 123 ? -0.836 -10.391 -26.112 1.00 36.28 123 GLU A N 1
ATOM 910 C CA . GLU A 1 123 ? -0.521 -9.315 -27.084 1.00 36.28 123 GLU A CA 1
ATOM 911 C C . GLU A 1 123 ? -0.484 -7.847 -26.633 1.00 36.28 123 GLU A C 1
ATOM 913 O O . GLU A 1 123 ? -1.383 -7.391 -25.891 1.00 36.28 123 GLU A O 1
#

Secondary structure (DSSP, 8-state):
--------PPPPSS----HHHHHHHHHHHHHHHHHHHHHHHHHH----EEEE--S-TT-----EEEESS-HHHHHHHHHTTPPPPPP--S-------------------------S-------

Sequence (123 aa):
MVKRGGTKRKAEIKKITDKSSKAVTFTKRRDGLFSKAAQLCLLGDAQIAILATPSSSHSNVSFFSFGHSSVDSVVSAYLSGQRPAPPPVPGRQQRDAGGHRCLHGSEGTRSRLLVGGREASCE

pLDDT: mean 70.77, std 23.87, range [24.84, 95.56]